Protein AF-A0A1I3STY3-F1 (afdb_monomer)

Structure (mmCIF, N/CA/C/O backbone):
data_AF-A0A1I3STY3-F1
#
_entry.id   AF-A0A1I3STY3-F1
#
loop_
_atom_site.group_PDB
_atom_site.id
_atom_site.type_symbol
_atom_site.label_atom_id
_atom_site.label_alt_id
_atom_site.label_comp_id
_atom_site.label_asym_id
_atom_site.label_entity_id
_atom_site.label_seq_id
_atom_site.pdbx_PDB_ins_code
_atom_site.Cartn_x
_atom_site.Cartn_y
_atom_site.Cartn_z
_atom_site.occupancy
_atom_site.B_iso_or_equiv
_atom_site.auth_seq_id
_atom_site.auth_comp_id
_atom_site.auth_asym_id
_atom_site.auth_atom_id
_atom_site.pdbx_PDB_model_num
ATOM 1 N N . MET A 1 1 ? -4.055 -10.666 11.237 1.00 77.62 1 MET A N 1
ATOM 2 C CA . MET A 1 1 ? -3.875 -9.381 10.522 1.00 77.62 1 MET A CA 1
ATOM 3 C C . MET A 1 1 ? -2.414 -8.947 10.453 1.00 77.62 1 MET A C 1
ATOM 5 O O . MET A 1 1 ? -1.974 -8.642 9.360 1.00 77.62 1 MET A O 1
ATOM 9 N N . THR A 1 2 ? -1.626 -8.996 11.536 1.00 84.31 2 THR A N 1
ATOM 10 C CA . THR A 1 2 ? -0.201 -8.581 11.522 1.00 84.31 2 THR A CA 1
ATOM 11 C C . THR A 1 2 ? 0.658 -9.287 10.465 1.00 84.31 2 THR A C 1
ATOM 13 O O . THR A 1 2 ? 1.482 -8.646 9.826 1.00 84.31 2 THR A O 1
ATOM 16 N N . TYR A 1 3 ? 0.447 -10.589 10.238 1.00 90.25 3 TYR A N 1
ATOM 17 C CA . TYR A 1 3 ? 1.128 -11.328 9.166 1.00 90.25 3 TYR A CA 1
ATOM 18 C C . TYR A 1 3 ? 0.789 -10.790 7.764 1.00 90.25 3 TYR A C 1
ATOM 20 O O . TYR A 1 3 ? 1.695 -10.561 6.974 1.00 90.25 3 TYR A O 1
ATOM 28 N N . LEU A 1 4 ? -0.493 -10.513 7.487 1.00 91.44 4 LEU A N 1
ATOM 29 C CA . LEU A 1 4 ? -0.936 -9.927 6.213 1.00 91.44 4 LEU A CA 1
ATOM 30 C C . LEU A 1 4 ? -0.341 -8.528 6.013 1.00 91.44 4 LEU A C 1
ATOM 32 O O . LEU A 1 4 ? 0.165 -8.228 4.939 1.00 91.44 4 LEU A O 1
ATOM 36 N N . GLY A 1 5 ? -0.311 -7.714 7.074 1.00 90.81 5 GLY A N 1
ATOM 37 C CA . GLY A 1 5 ? 0.349 -6.408 7.057 1.00 90.81 5 GLY A CA 1
ATOM 38 C C . GLY A 1 5 ? 1.821 -6.507 6.651 1.00 90.81 5 GLY A C 1
ATOM 39 O O . GLY A 1 5 ? 2.260 -5.761 5.787 1.00 90.81 5 GLY A O 1
ATOM 40 N N . ARG A 1 6 ? 2.568 -7.489 7.177 1.00 92.69 6 ARG A N 1
ATOM 41 C CA . ARG A 1 6 ? 3.976 -7.704 6.794 1.00 92.69 6 ARG A CA 1
ATOM 42 C C . ARG A 1 6 ? 4.163 -8.068 5.322 1.00 92.69 6 ARG A C 1
ATOM 44 O O . ARG A 1 6 ? 5.148 -7.640 4.735 1.00 92.69 6 ARG A O 1
ATOM 51 N N . ILE A 1 7 ? 3.251 -8.838 4.723 1.00 93.38 7 ILE A N 1
ATOM 52 C CA . ILE A 1 7 ? 3.316 -9.149 3.283 1.00 93.38 7 ILE A CA 1
ATOM 53 C C . ILE A 1 7 ? 3.218 -7.854 2.465 1.00 93.38 7 ILE A C 1
ATOM 55 O O . ILE A 1 7 ? 4.020 -7.637 1.560 1.00 93.38 7 ILE A O 1
ATOM 59 N N . ILE A 1 8 ? 2.285 -6.973 2.838 1.00 90.94 8 ILE A N 1
ATOM 60 C CA . ILE A 1 8 ? 2.067 -5.669 2.197 1.00 90.94 8 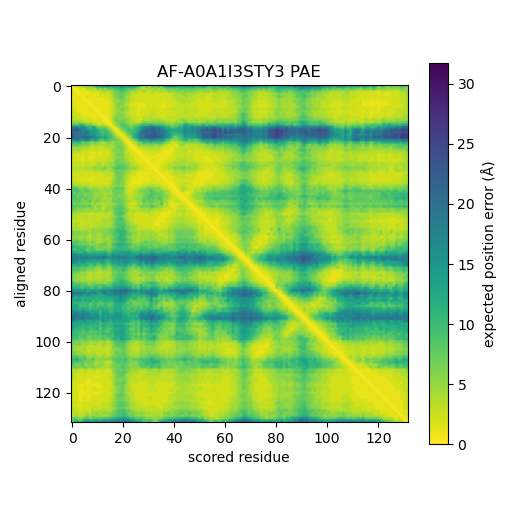ILE A CA 1
ATOM 61 C C . ILE A 1 8 ? 3.296 -4.769 2.355 1.00 90.94 8 ILE A C 1
ATOM 63 O O . ILE A 1 8 ? 3.794 -4.223 1.373 1.00 90.94 8 ILE A O 1
ATOM 67 N N . GLU A 1 9 ? 3.808 -4.638 3.580 1.00 91.88 9 GLU A N 1
ATOM 68 C CA . GLU A 1 9 ? 4.993 -3.827 3.882 1.00 91.88 9 GLU A CA 1
ATOM 69 C C . GLU A 1 9 ? 6.231 -4.306 3.113 1.00 91.88 9 GLU A C 1
ATOM 71 O O . GLU A 1 9 ? 6.928 -3.490 2.511 1.00 91.88 9 GLU A O 1
ATOM 76 N N . ASN A 1 10 ? 6.480 -5.620 3.091 1.00 90.25 10 ASN A N 1
ATOM 77 C CA . ASN A 1 10 ? 7.630 -6.203 2.403 1.00 90.25 10 ASN A CA 1
ATOM 78 C C . ASN A 1 10 ? 7.543 -5.998 0.891 1.00 90.25 10 ASN A C 1
ATOM 80 O O . ASN A 1 10 ? 8.525 -5.581 0.283 1.00 90.25 10 ASN A O 1
ATOM 84 N N . TYR A 1 11 ? 6.375 -6.237 0.285 1.00 89.88 11 TYR A N 1
ATOM 85 C CA . TYR A 1 11 ? 6.198 -6.003 -1.146 1.00 89.88 11 TYR A CA 1
ATOM 86 C C . TYR A 1 11 ? 6.463 -4.537 -1.505 1.00 89.88 11 TYR A C 1
ATOM 88 O O . TYR A 1 11 ? 7.255 -4.252 -2.399 1.00 89.88 11 TYR A O 1
ATOM 96 N N . MET A 1 12 ? 5.876 -3.600 -0.756 1.00 86.94 12 MET A N 1
ATOM 97 C CA . MET A 1 12 ? 6.066 -2.167 -0.993 1.00 86.94 12 MET A CA 1
ATOM 98 C C . MET A 1 12 ? 7.506 -1.689 -0.758 1.00 86.94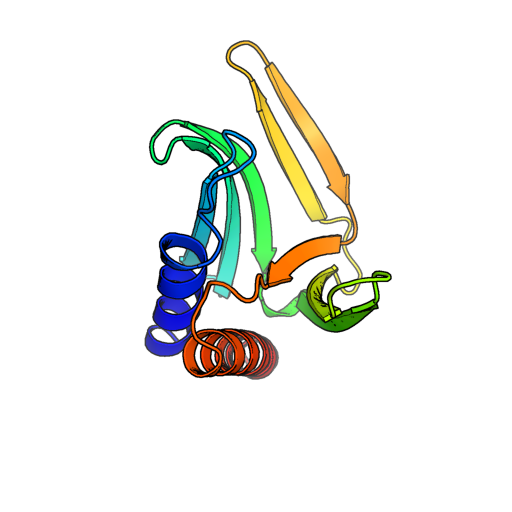 12 MET A C 1
ATOM 100 O O . MET A 1 12 ? 7.869 -0.613 -1.204 1.00 86.94 12 MET A O 1
ATOM 104 N N . PHE A 1 13 ? 8.333 -2.438 -0.030 1.00 83.31 13 PHE A N 1
ATOM 105 C CA . PHE A 1 13 ? 9.741 -2.089 0.172 1.00 83.31 13 PHE A CA 1
ATOM 106 C C . PHE A 1 13 ? 10.674 -2.751 -0.850 1.00 83.31 13 PHE A C 1
ATOM 108 O O . PHE A 1 13 ? 11.703 -2.184 -1.214 1.00 83.31 13 PHE A O 1
ATOM 115 N N . GLU A 1 14 ? 10.350 -3.969 -1.285 1.00 81.62 14 GLU A N 1
ATOM 116 C CA . GLU A 1 14 ? 11.208 -4.785 -2.150 1.00 81.62 14 GLU A CA 1
ATOM 117 C C . GLU A 1 14 ? 10.863 -4.675 -3.637 1.00 81.62 14 GLU A C 1
ATOM 119 O O . GLU A 1 14 ? 11.743 -4.879 -4.467 1.00 81.62 14 GLU A O 1
ATOM 124 N N . CYS A 1 15 ? 9.597 -4.405 -3.966 1.00 80.19 15 CYS A N 1
ATOM 125 C CA . CYS A 1 15 ? 9.027 -4.604 -5.304 1.00 80.19 15 CYS A CA 1
ATOM 126 C C . CYS A 1 15 ? 8.426 -3.353 -5.951 1.00 80.19 15 CYS A C 1
ATOM 128 O O . CYS A 1 15 ? 8.045 -3.385 -7.119 1.00 80.19 15 CYS A O 1
ATOM 130 N N . THR A 1 16 ? 8.343 -2.243 -5.226 1.00 72.19 16 THR A N 1
ATOM 131 C CA . THR A 1 16 ? 7.957 -0.934 -5.779 1.00 72.19 16 THR A CA 1
ATOM 132 C C . THR A 1 16 ? 9.103 0.078 -5.722 1.00 72.19 16 THR A C 1
ATOM 134 O O . THR A 1 16 ? 8.985 1.185 -6.241 1.00 72.19 16 THR A O 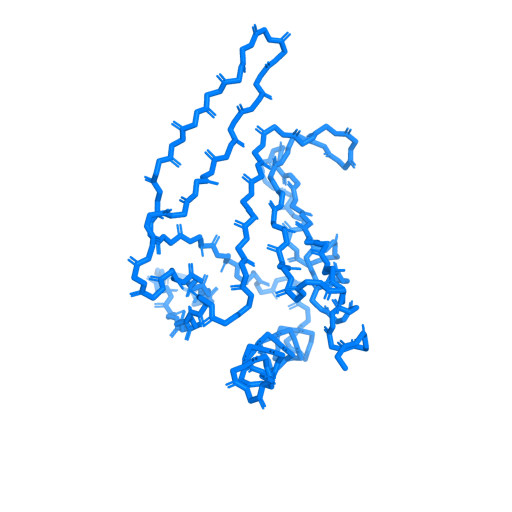1
ATOM 137 N N . ASP A 1 17 ? 10.243 -0.323 -5.160 1.00 62.66 17 ASP A N 1
ATOM 138 C CA . ASP A 1 17 ? 11.524 0.363 -5.281 1.00 62.66 17 ASP A CA 1
ATOM 139 C C . ASP A 1 17 ? 12.208 -0.071 -6.585 1.00 62.66 17 ASP A C 1
ATOM 141 O O . ASP A 1 17 ? 12.988 -1.022 -6.595 1.00 62.66 17 ASP A O 1
ATOM 145 N N . ALA A 1 18 ? 11.930 0.601 -7.706 1.00 53.12 18 ALA A N 1
ATOM 146 C CA . ALA A 1 18 ? 12.717 0.366 -8.919 1.00 53.12 18 ALA A CA 1
ATOM 147 C C . ALA A 1 18 ? 12.900 1.565 -9.850 1.00 53.12 18 ALA A C 1
ATOM 149 O O . ALA A 1 18 ? 12.081 1.885 -10.707 1.00 53.12 18 ALA A O 1
ATOM 150 N N . ASN A 1 19 ? 14.124 2.083 -9.762 1.00 50.00 19 ASN A N 1
ATOM 151 C CA . ASN A 1 19 ? 15.132 2.033 -10.827 1.00 50.00 19 ASN A CA 1
ATOM 152 C C . ASN A 1 19 ? 15.007 2.903 -12.084 1.00 50.00 19 ASN A C 1
ATOM 154 O O . ASN A 1 19 ? 15.910 2.818 -12.914 1.00 50.00 19 ASN A O 1
ATOM 158 N N . GLN A 1 20 ? 14.017 3.785 -12.235 1.00 46.88 20 GLN A N 1
ATOM 159 C CA . GLN A 1 20 ? 14.067 4.774 -13.337 1.00 46.88 20 GLN A CA 1
ATOM 160 C C . GLN A 1 20 ? 13.773 6.223 -12.948 1.00 46.88 20 GLN A C 1
ATOM 162 O O . GLN A 1 20 ? 14.164 7.143 -13.663 1.00 46.88 20 GLN A O 1
ATOM 167 N N . LEU A 1 21 ? 13.155 6.450 -11.797 1.00 50.97 21 LEU A N 1
ATOM 168 C CA . LEU A 1 21 ? 12.889 7.771 -11.241 1.00 50.97 21 LEU A CA 1
ATOM 169 C C . LEU A 1 21 ? 13.298 7.672 -9.773 1.00 50.97 21 LEU A C 1
ATOM 171 O O . LEU A 1 21 ? 12.995 6.654 -9.164 1.00 50.97 21 LEU A O 1
ATOM 175 N N . GLU A 1 22 ? 14.024 8.646 -9.222 1.00 56.81 22 GLU A N 1
ATOM 176 C CA . GLU A 1 22 ? 14.485 8.698 -7.818 1.00 56.81 22 GLU A CA 1
ATOM 177 C C . GLU A 1 22 ? 13.302 8.749 -6.822 1.00 56.81 22 GLU A C 1
ATOM 179 O O . GLU A 1 22 ? 13.108 9.730 -6.109 1.00 56.81 22 GLU A O 1
ATOM 184 N N . VAL A 1 23 ? 12.450 7.727 -6.833 1.00 66.38 23 VAL A N 1
ATOM 185 C CA . VAL A 1 23 ? 11.187 7.643 -6.120 1.00 66.38 23 VAL A CA 1
ATOM 186 C C . VAL A 1 23 ? 11.145 6.298 -5.411 1.00 66.38 23 VAL A C 1
ATOM 188 O O . VAL A 1 23 ? 11.210 5.245 -6.040 1.00 66.38 23 VAL A O 1
ATOM 191 N N . HIS A 1 24 ? 11.043 6.353 -4.091 1.00 76.31 24 HIS A N 1
ATOM 192 C CA . HIS A 1 24 ? 10.922 5.199 -3.214 1.00 76.31 24 HIS A CA 1
ATOM 193 C C . HIS A 1 24 ? 9.531 5.145 -2.621 1.00 76.31 24 HIS A C 1
ATOM 195 O O . HIS A 1 24 ? 8.937 6.179 -2.301 1.00 76.31 24 HIS A O 1
ATOM 201 N N . THR A 1 25 ? 9.036 3.935 -2.409 1.00 81.19 25 THR A N 1
ATOM 202 C CA . THR A 1 25 ? 7.741 3.734 -1.764 1.00 81.19 25 THR A CA 1
ATOM 203 C C . THR A 1 25 ? 7.863 2.751 -0.612 1.00 81.19 25 THR A C 1
ATOM 205 O O . THR A 1 25 ? 8.821 1.994 -0.512 1.00 81.19 25 THR A O 1
ATOM 208 N N . LYS A 1 26 ? 6.937 2.829 0.341 1.00 88.12 26 LYS A N 1
ATOM 209 C CA . LYS A 1 26 ? 6.758 1.808 1.380 1.00 88.12 26 LYS A CA 1
ATOM 210 C C . LYS A 1 26 ? 5.341 1.879 1.925 1.00 88.12 26 LYS A C 1
ATOM 212 O O . LYS A 1 26 ? 4.669 2.900 1.782 1.00 88.12 26 LYS A O 1
ATOM 217 N N . ALA A 1 27 ? 4.924 0.830 2.619 1.00 90.44 27 ALA A N 1
ATOM 218 C CA . ALA A 1 27 ? 3.717 0.843 3.430 1.00 90.44 27 ALA A CA 1
ATOM 219 C C . ALA A 1 27 ? 4.047 0.586 4.905 1.00 90.44 27 ALA A C 1
ATOM 221 O O . ALA A 1 27 ? 5.122 0.078 5.227 1.00 90.44 27 ALA A O 1
ATOM 222 N N . LYS A 1 28 ? 3.126 0.954 5.796 1.00 93.00 28 LYS A N 1
ATOM 223 C CA . LYS A 1 28 ? 3.140 0.581 7.213 1.00 93.00 28 LYS A CA 1
ATOM 224 C C . LYS A 1 28 ? 1.723 0.280 7.683 1.00 93.00 28 LYS A C 1
ATOM 226 O O . LYS A 1 28 ? 0.833 1.105 7.500 1.00 93.00 28 LYS A O 1
ATOM 231 N N . TYR A 1 29 ? 1.526 -0.868 8.315 1.00 92.38 29 TYR A N 1
ATOM 232 C CA . TYR A 1 29 ? 0.253 -1.289 8.880 1.00 92.38 29 TYR A CA 1
ATOM 233 C C . TYR A 1 29 ? 0.214 -1.043 10.394 1.00 92.38 29 TYR A C 1
ATOM 235 O O . TYR A 1 29 ? 1.075 -1.518 11.139 1.00 92.38 29 TYR A O 1
ATOM 243 N N . ASN A 1 30 ? -0.810 -0.331 10.866 1.00 91.81 30 ASN A N 1
ATOM 244 C CA . ASN A 1 30 ? -1.100 -0.179 12.287 1.00 91.81 30 ASN A CA 1
ATOM 245 C C . ASN A 1 30 ? -2.209 -1.162 12.710 1.00 91.81 30 ASN A C 1
ATOM 247 O O . ASN A 1 30 ? -3.372 -0.971 12.359 1.00 91.81 30 ASN A O 1
ATOM 251 N N . PRO A 1 31 ? -1.896 -2.216 13.485 1.00 87.94 31 PRO A N 1
ATOM 252 C CA . PRO A 1 31 ? -2.893 -3.202 13.889 1.00 87.94 31 PRO A CA 1
ATOM 253 C C . PRO A 1 31 ? -3.884 -2.696 14.943 1.00 87.94 31 PRO A C 1
ATOM 255 O O . PRO A 1 31 ? -4.925 -3.331 15.119 1.00 87.94 31 PRO A O 1
ATOM 258 N N . THR A 1 32 ? -3.559 -1.611 15.652 1.00 87.75 32 THR A N 1
ATOM 259 C CA . THR A 1 32 ? -4.374 -1.078 16.751 1.00 87.75 32 THR A CA 1
ATOM 260 C C . THR A 1 32 ? -5.645 -0.423 16.226 1.00 87.75 32 THR A C 1
ATOM 262 O O . THR A 1 32 ? -6.733 -0.742 16.693 1.00 87.75 32 THR A O 1
ATOM 265 N N . ASP A 1 33 ? -5.510 0.447 15.227 1.00 87.69 33 ASP A N 1
ATOM 266 C CA . ASP A 1 33 ? -6.617 1.174 14.591 1.00 87.69 33 ASP A CA 1
ATOM 267 C C . ASP A 1 33 ? -6.949 0.645 13.184 1.00 87.69 33 ASP A C 1
ATOM 269 O O . ASP A 1 33 ? -7.868 1.131 12.538 1.00 87.69 33 ASP A O 1
ATOM 273 N N . SER A 1 34 ? -6.247 -0.400 12.728 1.00 89.19 34 SER A N 1
ATOM 274 C CA . SER A 1 34 ? -6.413 -1.001 11.398 1.00 89.19 34 SER A CA 1
ATOM 275 C C . SER A 1 34 ? -6.222 0.013 10.261 1.00 89.19 34 SER A C 1
ATOM 277 O O . SER A 1 34 ? -6.964 -0.006 9.284 1.00 89.19 34 SER A O 1
ATOM 279 N N . THR A 1 35 ? -5.216 0.883 10.377 1.00 90.56 35 THR A N 1
ATOM 280 C CA . THR A 1 35 ? -4.837 1.865 9.346 1.00 90.56 35 THR A CA 1
ATOM 281 C C . THR A 1 35 ? -3.663 1.363 8.514 1.00 90.56 35 THR A C 1
ATOM 283 O O . THR A 1 35 ? -2.716 0.775 9.046 1.00 90.56 35 THR A O 1
ATOM 286 N N . LEU A 1 36 ? -3.696 1.624 7.209 1.00 90.31 36 LEU A N 1
ATOM 287 C CA . LEU A 1 36 ? -2.561 1.430 6.317 1.00 90.31 36 LEU A CA 1
ATOM 288 C C . LEU A 1 36 ? -2.030 2.797 5.878 1.00 90.31 36 LEU A C 1
ATOM 290 O O . LEU A 1 36 ? -2.782 3.649 5.408 1.00 90.31 36 LEU A O 1
ATOM 294 N N . THR A 1 37 ? -0.730 3.012 6.058 1.00 90.38 37 THR A N 1
ATOM 295 C CA . THR A 1 37 ? -0.050 4.231 5.623 1.00 90.38 37 THR A CA 1
ATOM 296 C C . THR A 1 37 ? 0.855 3.922 4.445 1.00 90.38 37 THR A C 1
ATOM 298 O O . THR A 1 37 ? 1.795 3.141 4.588 1.00 90.38 37 THR A O 1
ATOM 301 N N . PHE A 1 38 ? 0.617 4.564 3.309 1.00 88.25 38 PHE A N 1
ATOM 302 C CA . PHE A 1 38 ? 1.491 4.520 2.140 1.00 88.25 38 PHE A CA 1
ATOM 303 C C . PHE A 1 38 ? 2.402 5.741 2.130 1.00 88.25 38 PHE A C 1
ATOM 305 O O . PHE A 1 38 ? 1.964 6.836 2.467 1.00 88.25 38 PHE A O 1
ATOM 312 N N . PHE A 1 39 ? 3.663 5.566 1.749 1.00 86.88 39 PHE A N 1
ATOM 313 C CA . PHE A 1 39 ? 4.645 6.643 1.662 1.00 86.88 39 PHE A CA 1
ATOM 314 C C . PHE A 1 39 ? 5.271 6.677 0.267 1.00 86.88 39 PHE A C 1
ATOM 316 O O . PHE A 1 39 ? 5.620 5.622 -0.262 1.00 86.88 39 PHE A O 1
ATOM 323 N N . ILE A 1 40 ? 5.482 7.883 -0.269 1.00 83.56 40 ILE A N 1
ATOM 324 C CA . ILE A 1 40 ? 6.261 8.154 -1.487 1.00 83.56 40 ILE A CA 1
ATOM 325 C C . ILE A 1 40 ? 7.367 9.155 -1.140 1.00 83.56 40 ILE A C 1
ATOM 327 O O . ILE A 1 40 ? 7.144 10.142 -0.434 1.00 83.56 40 ILE A O 1
ATOM 331 N N . GLY A 1 41 ? 8.589 8.882 -1.581 1.00 79.50 41 GLY A N 1
ATOM 332 C CA . GLY A 1 41 ? 9.778 9.621 -1.179 1.00 79.50 41 GLY A CA 1
ATOM 333 C C . GLY A 1 41 ? 10.846 9.692 -2.243 1.00 79.50 41 GLY A C 1
ATOM 334 O O . GLY A 1 41 ? 10.757 9.004 -3.247 1.00 79.50 41 GLY A O 1
ATOM 335 N N . LYS A 1 42 ? 11.877 10.504 -2.002 1.00 75.25 42 LYS A N 1
ATOM 336 C CA . LYS A 1 42 ? 13.055 10.600 -2.874 1.00 75.25 42 LYS A CA 1
ATOM 337 C C . LYS A 1 42 ? 14.028 9.449 -2.620 1.00 75.25 42 LYS A C 1
ATOM 339 O O . LYS A 1 42 ? 14.783 9.038 -3.492 1.00 75.25 42 LYS A O 1
ATOM 344 N N . SER A 1 43 ? 14.044 8.954 -1.388 1.00 75.88 43 SER A N 1
ATOM 345 C CA . SER A 1 43 ? 14.945 7.904 -0.930 1.00 75.88 43 SER A CA 1
ATOM 346 C C . SER A 1 43 ? 14.263 7.058 0.143 1.00 75.88 43 SER A C 1
ATOM 348 O O . SER A 1 43 ? 13.250 7.456 0.721 1.00 75.88 43 SER A O 1
ATOM 350 N N . LYS A 1 44 ? 14.880 5.929 0.506 1.00 76.56 44 LYS A N 1
ATOM 351 C CA . LYS A 1 44 ? 14.468 5.118 1.667 1.00 76.56 44 LYS A CA 1
ATOM 352 C C . LYS A 1 44 ? 14.485 5.879 3.001 1.00 76.56 44 LYS A C 1
ATOM 354 O O . LYS A 1 44 ? 13.934 5.384 3.984 1.00 76.56 44 LYS A O 1
ATOM 359 N N . THR A 1 45 ? 15.134 7.042 3.062 1.00 78.50 45 THR A N 1
ATOM 360 C CA . THR A 1 45 ? 15.258 7.869 4.270 1.00 78.50 45 THR A CA 1
ATOM 361 C C . THR A 1 45 ? 14.478 9.182 4.193 1.00 78.50 45 THR A C 1
ATOM 363 O O . THR A 1 45 ? 14.265 9.803 5.2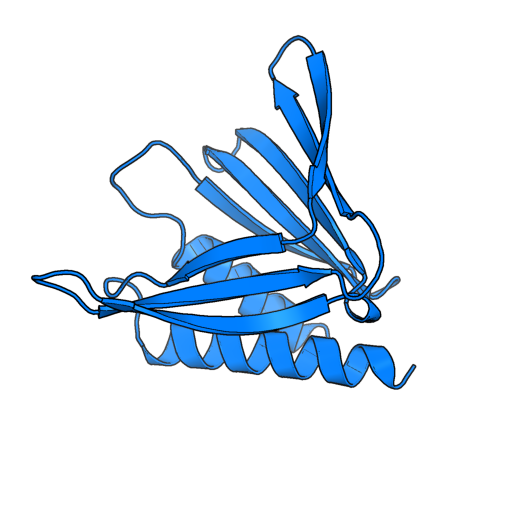31 1.00 78.50 45 THR A O 1
ATOM 366 N N . GLU A 1 46 ? 14.005 9.590 3.012 1.00 79.19 46 GLU A N 1
ATOM 367 C CA . GLU A 1 46 ? 13.325 10.868 2.779 1.00 79.19 46 GLU A CA 1
ATOM 368 C C . GLU A 1 46 ? 11.997 10.640 2.040 1.00 79.19 46 GLU A C 1
ATOM 370 O O . GLU A 1 46 ? 11.962 10.550 0.812 1.00 79.19 46 GLU A O 1
ATOM 375 N N . PHE A 1 47 ? 10.899 10.559 2.803 1.00 81.69 47 PHE A N 1
ATOM 376 C CA . PHE A 1 47 ? 9.528 10.468 2.288 1.00 81.69 47 PHE A CA 1
ATOM 377 C C . PHE A 1 47 ? 8.822 11.812 2.417 1.00 81.69 47 PHE A C 1
ATOM 379 O O . PHE A 1 47 ? 8.776 12.377 3.508 1.00 81.69 47 PHE A O 1
ATOM 386 N N . PHE A 1 48 ? 8.273 12.306 1.311 1.00 80.69 48 PHE A N 1
ATOM 387 C CA . PHE A 1 48 ? 7.626 13.617 1.239 1.00 80.69 48 PHE A CA 1
ATOM 388 C C . PHE A 1 48 ? 6.136 13.522 0.921 1.00 80.69 48 PHE A C 1
ATOM 390 O O . PHE A 1 48 ? 5.455 14.529 1.034 1.00 80.69 48 PHE A O 1
ATOM 397 N N . GLN A 1 49 ? 5.604 12.353 0.563 1.00 80.81 49 GLN A N 1
ATOM 398 C CA . GLN A 1 49 ? 4.162 12.117 0.517 1.00 80.81 49 GLN A CA 1
ATOM 399 C C . GLN A 1 49 ? 3.809 10.969 1.447 1.00 80.81 49 GLN A C 1
ATOM 401 O O . GLN A 1 49 ? 4.522 9.961 1.502 1.00 80.81 49 GLN A O 1
ATOM 406 N N . LYS A 1 50 ? 2.693 11.104 2.155 1.00 87.44 50 LYS A N 1
ATOM 407 C CA . LYS A 1 50 ? 2.073 9.988 2.856 1.00 87.44 50 LYS A CA 1
ATOM 408 C C . LYS A 1 50 ? 0.562 10.018 2.704 1.00 87.44 50 LYS A C 1
ATOM 410 O O . LYS A 1 50 ? -0.046 11.086 2.684 1.00 87.44 50 LYS A O 1
ATOM 415 N N . TRP A 1 51 ? -0.025 8.836 2.643 1.00 86.44 51 TRP A N 1
ATOM 416 C CA . TRP A 1 51 ? -1.462 8.635 2.596 1.00 86.44 51 TRP A CA 1
ATOM 417 C C . TRP A 1 51 ? -1.859 7.669 3.702 1.00 86.44 51 TRP A C 1
ATOM 419 O O . TRP A 1 51 ? -1.395 6.530 3.720 1.00 86.44 51 TRP A O 1
ATOM 429 N N . GLU A 1 52 ? -2.659 8.140 4.652 1.00 87.44 52 GLU A N 1
ATOM 430 C CA . GLU A 1 52 ? -3.143 7.362 5.793 1.00 87.44 52 GLU A CA 1
ATOM 431 C C . GLU A 1 52 ? -4.616 7.044 5.567 1.00 87.44 52 GLU A C 1
ATOM 433 O O . GLU A 1 52 ? -5.429 7.960 5.449 1.00 87.44 52 GLU A O 1
ATOM 438 N N . ILE A 1 53 ? -4.958 5.758 5.496 1.00 86.25 53 ILE A N 1
ATOM 439 C CA . ILE A 1 53 ? -6.332 5.328 5.239 1.00 86.25 53 ILE A CA 1
ATOM 440 C C . ILE A 1 53 ? -6.721 4.135 6.134 1.00 86.25 53 ILE A C 1
ATOM 442 O O . ILE A 1 53 ? -5.990 3.137 6.192 1.00 86.25 53 ILE A O 1
ATOM 446 N N . PRO A 1 54 ? -7.849 4.211 6.868 1.00 88.81 54 PRO A N 1
ATOM 447 C CA . PRO A 1 54 ? -8.403 3.063 7.583 1.00 88.81 54 PRO A CA 1
ATOM 448 C C . PRO A 1 54 ? -8.751 1.934 6.609 1.00 88.81 54 PRO A C 1
ATOM 450 O O . PRO A 1 54 ? -9.383 2.176 5.587 1.00 88.81 54 PRO A O 1
ATOM 453 N N . LEU A 1 55 ? -8.400 0.687 6.930 1.00 88.31 55 LEU A N 1
ATOM 454 C CA . LEU A 1 55 ? -8.629 -0.462 6.042 1.00 88.31 55 LEU A CA 1
ATOM 455 C C . LEU A 1 55 ? -10.110 -0.684 5.689 1.00 88.31 55 LEU A C 1
ATOM 457 O O . LEU A 1 55 ? -10.411 -1.151 4.593 1.00 88.31 55 LEU A O 1
ATOM 461 N N . GLN A 1 56 ? -11.023 -0.334 6.596 1.00 84.94 56 GLN A N 1
ATOM 462 C CA . GLN A 1 56 ? -12.471 -0.402 6.367 1.00 84.94 56 GLN A CA 1
ATOM 463 C C . GLN A 1 56 ? -12.943 0.553 5.258 1.00 84.94 56 GLN A C 1
ATOM 465 O O . GLN A 1 56 ? -13.946 0.285 4.600 1.00 84.94 56 GLN A O 1
ATOM 470 N N . ASP A 1 57 ? -12.194 1.637 5.041 1.00 82.62 57 ASP A N 1
ATOM 471 C CA . ASP A 1 57 ? -12.494 2.684 4.072 1.00 82.62 57 ASP A CA 1
ATOM 472 C C . ASP A 1 57 ? -11.773 2.409 2.731 1.00 82.62 57 ASP A C 1
ATOM 474 O O . ASP A 1 57 ? -11.838 3.228 1.821 1.00 82.62 57 ASP A O 1
ATOM 478 N N . ILE A 1 58 ? -11.086 1.263 2.588 1.00 82.81 58 ILE A N 1
ATOM 479 C CA . ILE A 1 58 ? -10.377 0.865 1.367 1.00 82.81 58 ILE A CA 1
ATOM 480 C C . ILE A 1 58 ? -11.246 -0.035 0.480 1.00 82.81 58 ILE A C 1
ATOM 482 O O . ILE A 1 58 ? -11.750 -1.081 0.900 1.00 82.81 58 ILE A O 1
ATOM 486 N N . TYR A 1 59 ? -11.282 0.305 -0.805 1.00 83.38 59 TYR A N 1
ATOM 487 C CA . TYR A 1 59 ? -11.655 -0.577 -1.904 1.00 83.38 59 TYR A CA 1
ATOM 488 C C . TYR A 1 59 ? -10.439 -0.836 -2.803 1.00 83.38 59 TYR A C 1
ATOM 490 O O . TYR A 1 59 ? -9.742 0.099 -3.194 1.00 83.38 59 TYR A O 1
ATOM 498 N N . VAL A 1 60 ? -10.180 -2.101 -3.132 1.00 83.88 60 VAL A N 1
ATOM 499 C CA . VAL A 1 60 ? -9.062 -2.506 -3.997 1.00 83.88 60 VAL A CA 1
ATOM 500 C C . VAL A 1 60 ? -9.611 -2.787 -5.390 1.00 83.88 60 VAL A C 1
ATOM 502 O O . VAL A 1 60 ? -10.476 -3.640 -5.552 1.00 83.88 60 VAL A O 1
ATOM 505 N N . ASP A 1 61 ? -9.117 -2.062 -6.389 1.00 84.62 61 ASP A N 1
ATOM 506 C CA . ASP A 1 61 ? -9.499 -2.234 -7.789 1.00 84.62 61 ASP A CA 1
ATOM 507 C C . ASP A 1 61 ? -8.264 -2.552 -8.635 1.00 84.62 61 ASP A C 1
ATOM 509 O O . ASP A 1 61 ? -7.325 -1.756 -8.690 1.00 84.62 61 ASP A O 1
ATOM 513 N N . ILE A 1 62 ? -8.251 -3.712 -9.288 1.00 82.69 62 ILE A N 1
ATOM 514 C CA . ILE A 1 62 ? -7.101 -4.185 -10.062 1.00 82.69 62 ILE A CA 1
ATOM 515 C C . ILE A 1 62 ? -7.383 -3.957 -11.540 1.00 82.69 62 ILE A C 1
ATOM 517 O O . ILE A 1 62 ? -8.298 -4.541 -12.114 1.00 82.69 62 ILE A O 1
ATOM 521 N N . ASN A 1 63 ? -6.556 -3.127 -12.161 1.00 84.62 63 ASN A N 1
ATOM 522 C CA . ASN A 1 63 ? -6.640 -2.790 -13.571 1.00 84.62 63 ASN A CA 1
ATOM 523 C C . ASN A 1 63 ? -5.390 -3.273 -14.309 1.00 84.62 63 ASN A C 1
ATOM 525 O O . ASN A 1 63 ? -4.305 -3.371 -13.738 1.00 84.62 63 ASN A O 1
ATOM 529 N N . PHE A 1 64 ? -5.541 -3.558 -15.599 1.00 79.06 64 PHE A N 1
ATOM 530 C CA . PHE A 1 64 ? -4.423 -3.864 -16.485 1.00 79.06 64 PHE A CA 1
ATOM 531 C C . PHE A 1 64 ? -4.153 -2.654 -17.374 1.00 79.06 64 PHE A C 1
ATOM 533 O O . PHE A 1 64 ? -5.040 -2.181 -18.084 1.00 79.06 64 PHE A O 1
ATOM 540 N N . ILE A 1 65 ? -2.924 -2.150 -17.331 1.00 78.81 65 ILE A N 1
ATOM 541 C CA . ILE A 1 65 ? -2.435 -1.126 -18.246 1.00 78.81 65 ILE A CA 1
ATOM 542 C C . ILE A 1 65 ? -1.765 -1.848 -19.408 1.00 78.81 65 ILE A C 1
ATOM 544 O O . ILE A 1 65 ? -0.726 -2.488 -19.242 1.00 78.81 65 ILE A O 1
ATOM 548 N N . HIS A 1 66 ? -2.360 -1.731 -20.590 1.00 75.25 66 HIS A N 1
ATOM 549 C CA . HIS A 1 66 ? -1.788 -2.263 -21.819 1.00 75.25 66 HIS A CA 1
ATOM 550 C C . HIS A 1 66 ? -0.982 -1.169 -22.522 1.00 75.25 66 HIS A C 1
ATOM 552 O O . HIS A 1 66 ? -1.532 -0.137 -22.909 1.00 75.25 66 HIS A O 1
ATOM 558 N N . SER A 1 67 ? 0.319 -1.393 -22.694 1.00 69.88 67 SER A N 1
ATOM 559 C CA . SER A 1 67 ? 1.155 -0.638 -23.625 1.00 69.88 67 SER A CA 1
ATOM 560 C C . SER A 1 67 ? 1.381 -1.464 -24.898 1.00 69.88 67 SER A C 1
ATOM 562 O O . SER A 1 67 ? 0.987 -2.627 -24.986 1.00 69.88 67 SER A O 1
ATOM 564 N N . LEU A 1 68 ? 2.012 -0.865 -25.911 1.00 58.41 68 LEU A N 1
ATOM 565 C CA . LEU A 1 68 ? 2.365 -1.574 -27.147 1.00 58.41 68 LEU A CA 1
ATOM 566 C C . LEU A 1 68 ? 3.368 -2.718 -26.919 1.00 58.41 68 LEU A C 1
ATOM 568 O O . LEU A 1 68 ? 3.457 -3.606 -27.763 1.00 58.41 68 LEU A O 1
ATOM 572 N N . THR A 1 69 ? 4.126 -2.689 -25.819 1.00 65.88 69 THR A N 1
ATOM 573 C CA . THR A 1 69 ? 5.203 -3.650 -25.538 1.00 65.88 69 THR A CA 1
ATOM 574 C C . THR A 1 69 ? 4.960 -4.492 -24.295 1.00 65.88 69 THR A C 1
ATOM 576 O O . THR A 1 69 ? 5.473 -5.603 -24.236 1.00 65.88 69 THR A O 1
ATOM 579 N N . ASP A 1 70 ? 4.161 -4.011 -23.338 1.00 64.62 70 ASP A N 1
ATOM 580 C CA . ASP A 1 70 ? 4.054 -4.609 -22.007 1.00 64.62 70 ASP A CA 1
ATOM 581 C C . ASP A 1 70 ? 2.628 -4.522 -21.448 1.00 64.62 70 ASP A C 1
ATOM 583 O O . ASP A 1 70 ? 1.855 -3.616 -21.767 1.00 64.62 70 ASP A O 1
ATOM 587 N N . THR A 1 71 ? 2.275 -5.473 -20.582 1.00 69.19 71 THR A N 1
ATOM 588 C CA . THR A 1 71 ? 1.035 -5.437 -19.797 1.00 69.19 71 THR A CA 1
ATOM 589 C C . THR A 1 71 ? 1.398 -5.325 -18.328 1.00 69.19 71 THR A C 1
ATOM 591 O O . THR A 1 71 ? 1.920 -6.269 -17.751 1.00 69.19 71 THR A O 1
ATOM 594 N N . MET A 1 72 ? 1.087 -4.184 -17.721 1.00 78.81 72 MET A N 1
ATOM 595 C CA . MET A 1 72 ? 1.376 -3.901 -16.318 1.00 78.81 72 MET A CA 1
ATOM 596 C C . MET A 1 72 ? 0.097 -4.000 -15.489 1.00 78.81 72 MET A C 1
ATOM 598 O O . MET A 1 72 ? -0.955 -3.512 -15.903 1.00 78.81 72 MET A O 1
ATOM 602 N N . LYS A 1 73 ? 0.175 -4.590 -14.295 1.00 82.44 73 LYS A N 1
ATOM 603 C CA . LYS A 1 73 ? -0.931 -4.527 -13.332 1.00 82.44 73 LYS A CA 1
ATOM 604 C C . LYS A 1 73 ? -0.863 -3.221 -12.547 1.00 82.44 73 LYS A C 1
ATOM 606 O O . LYS A 1 73 ? 0.196 -2.814 -12.077 1.00 82.44 73 LYS A O 1
ATOM 611 N N . GLN A 1 74 ? -2.008 -2.587 -12.368 1.00 84.56 74 GLN A N 1
ATOM 612 C CA . GLN A 1 74 ? -2.191 -1.410 -11.535 1.00 84.56 74 GLN A CA 1
ATOM 613 C C . GLN A 1 74 ? -3.209 -1.736 -10.449 1.00 84.56 74 GLN A C 1
ATOM 615 O O . GLN A 1 74 ? -4.321 -2.166 -10.745 1.00 84.56 74 GLN A O 1
ATOM 620 N N . ILE A 1 75 ? -2.846 -1.492 -9.195 1.00 85.00 75 ILE A N 1
ATOM 621 C CA . ILE A 1 75 ? -3.786 -1.518 -8.079 1.00 85.00 75 ILE A CA 1
ATOM 622 C C . ILE A 1 75 ? -4.210 -0.086 -7.779 1.00 85.00 75 ILE A C 1
ATOM 624 O O . ILE A 1 75 ? -3.380 0.758 -7.452 1.00 85.00 75 ILE A O 1
ATOM 628 N N . ASN A 1 76 ? -5.510 0.168 -7.842 1.00 83.81 76 ASN A N 1
ATOM 629 C CA . ASN A 1 76 ? -6.124 1.411 -7.408 1.00 83.81 76 ASN A CA 1
ATOM 630 C C . ASN A 1 76 ? -6.756 1.176 -6.041 1.00 83.81 76 ASN A C 1
ATOM 632 O O . ASN A 1 76 ? -7.752 0.464 -5.913 1.00 83.81 76 ASN A O 1
ATOM 636 N N . ILE A 1 77 ? -6.168 1.780 -5.016 1.00 83.81 77 ILE A N 1
ATOM 637 C CA . ILE A 1 77 ? -6.701 1.772 -3.659 1.00 83.81 77 ILE A CA 1
ATOM 638 C C . ILE A 1 77 ? -7.607 2.987 -3.542 1.00 83.81 77 ILE A C 1
ATOM 640 O O . ILE A 1 77 ? -7.119 4.113 -3.517 1.00 83.81 77 ILE A O 1
ATOM 644 N N . LYS A 1 78 ? -8.919 2.769 -3.535 1.00 79.25 78 LYS A N 1
ATOM 645 C CA .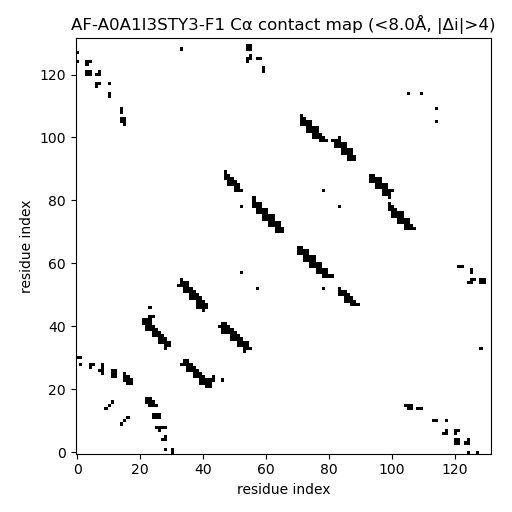 LYS A 1 78 ? -9.929 3.831 -3.498 1.00 79.25 78 LYS A CA 1
ATOM 646 C C . LYS A 1 78 ? -10.482 3.990 -2.090 1.00 79.25 78 LYS A C 1
ATOM 648 O O . LYS A 1 78 ? -10.662 2.994 -1.393 1.00 79.25 78 LYS A O 1
ATOM 653 N N . ALA A 1 79 ? -10.779 5.223 -1.703 1.00 75.00 79 ALA A N 1
ATOM 654 C CA . ALA A 1 79 ? -11.553 5.492 -0.502 1.00 75.00 79 ALA A CA 1
ATOM 655 C C . ALA A 1 79 ? -13.049 5.318 -0.808 1.00 75.00 79 ALA A C 1
ATOM 657 O O . ALA A 1 79 ? -13.520 5.824 -1.827 1.00 75.00 79 ALA A O 1
ATOM 658 N N . THR A 1 80 ? -13.797 4.589 0.025 1.00 64.19 80 THR A N 1
ATOM 659 C CA . THR A 1 80 ? -15.208 4.257 -0.255 1.00 64.19 80 THR A CA 1
ATOM 660 C C . THR A 1 80 ? -16.119 5.484 -0.264 1.00 64.19 80 THR A C 1
ATOM 662 O O . THR A 1 80 ? -16.947 5.592 -1.162 1.00 64.19 80 THR A O 1
ATOM 665 N N . GLU A 1 81 ? -15.973 6.409 0.693 1.00 59.72 81 GLU A N 1
ATOM 666 C CA . GLU A 1 81 ? -16.866 7.583 0.829 1.00 59.72 81 GLU A CA 1
ATOM 667 C C . GLU A 1 81 ? -16.212 8.818 1.485 1.00 59.72 81 GLU A C 1
ATOM 669 O O . GLU A 1 81 ? -16.876 9.831 1.704 1.00 59.72 81 GLU A O 1
ATOM 674 N N . LYS A 1 82 ? -14.917 8.760 1.823 1.00 58.84 82 LYS A N 1
ATOM 675 C CA . LYS A 1 82 ? -14.199 9.870 2.464 1.00 58.84 82 LYS A CA 1
ATOM 676 C C . LYS A 1 82 ? -13.106 10.390 1.554 1.00 58.84 82 LYS A C 1
ATOM 678 O O . LYS A 1 82 ? -12.220 9.620 1.176 1.00 58.84 82 LYS A O 1
ATOM 683 N N . ASP A 1 83 ? -13.122 11.700 1.321 1.00 62.66 83 ASP A N 1
ATOM 684 C CA . ASP A 1 83 ? -11.942 12.428 0.872 1.00 62.66 83 ASP A CA 1
ATOM 685 C C . ASP A 1 83 ? -10.783 12.034 1.797 1.00 62.66 83 ASP A C 1
ATOM 687 O O . ASP A 1 83 ? -10.774 12.340 2.993 1.00 62.66 83 ASP A O 1
ATOM 691 N N . SER A 1 84 ? -9.841 11.263 1.264 1.00 64.50 84 SER A N 1
ATOM 692 C CA . SER A 1 84 ? -8.681 10.808 2.015 1.00 64.50 84 SER A CA 1
ATOM 693 C C . SER A 1 84 ? -7.527 11.726 1.672 1.00 64.50 84 SER A C 1
ATOM 695 O O . SER A 1 84 ? -7.292 12.065 0.514 1.00 64.50 84 SER A O 1
ATOM 697 N N . VAL A 1 85 ? -6.808 12.181 2.687 1.00 62.53 85 VAL A N 1
ATOM 698 C CA . VAL A 1 85 ? -5.845 13.260 2.496 1.00 62.53 85 VAL A CA 1
ATOM 699 C C . VAL A 1 85 ? -4.470 12.676 2.207 1.00 62.53 85 VAL A C 1
ATOM 701 O O . VAL A 1 85 ? -3.897 11.989 3.054 1.00 62.53 85 VAL A O 1
ATOM 704 N N . ILE A 1 86 ? -3.913 12.965 1.029 1.00 74.25 86 ILE A N 1
ATOM 705 C CA . ILE A 1 86 ? -2.471 12.821 0.822 1.00 74.25 86 ILE A CA 1
ATOM 706 C C . ILE A 1 86 ? -1.812 14.054 1.425 1.00 74.25 86 ILE A C 1
ATOM 708 O O . ILE A 1 86 ? -2.076 15.195 1.039 1.00 74.25 86 ILE A O 1
ATOM 712 N N . GLN A 1 87 ? -0.945 13.813 2.399 1.00 72.75 87 GLN A N 1
ATOM 713 C CA . GLN A 1 87 ? -0.104 14.846 2.969 1.00 72.75 87 GLN A CA 1
ATOM 714 C C . GLN A 1 87 ? 1.218 14.885 2.211 1.00 72.75 87 GLN A C 1
ATOM 716 O O . GLN A 1 87 ? 1.954 13.899 2.180 1.00 72.75 87 GLN A O 1
ATOM 721 N N . TYR A 1 88 ? 1.538 16.057 1.681 1.00 71.81 88 TYR A N 1
ATOM 722 C CA . TYR A 1 88 ? 2.818 16.405 1.092 1.00 71.81 88 TYR A CA 1
ATOM 723 C C . TYR A 1 88 ? 3.626 17.209 2.104 1.00 71.81 88 TYR A C 1
ATOM 725 O O . TYR A 1 88 ? 3.104 18.096 2.773 1.00 71.81 88 TYR A O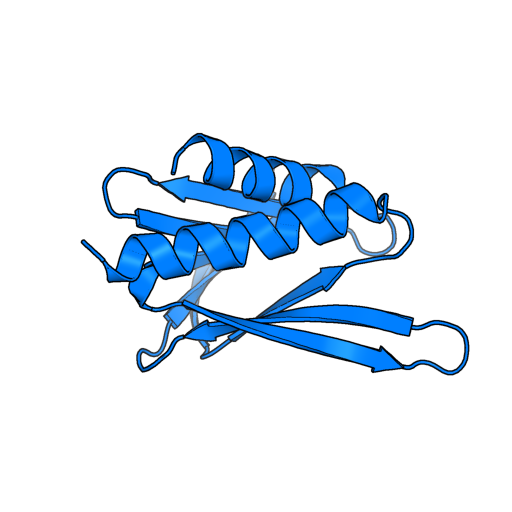 1
ATOM 733 N N . SER A 1 89 ? 4.909 16.919 2.222 1.00 65.94 89 SER A N 1
ATOM 734 C CA . SER A 1 89 ? 5.853 17.636 3.061 1.00 65.94 89 SER A CA 1
ATOM 735 C C . SER A 1 89 ? 7.141 17.805 2.275 1.00 65.94 89 SER A C 1
ATOM 737 O O . SER A 1 89 ? 7.989 16.917 2.274 1.00 65.94 89 SER A O 1
ATOM 739 N N . ASP A 1 90 ? 7.300 18.954 1.627 1.00 63.56 90 ASP A N 1
ATOM 740 C CA . ASP A 1 90 ? 8.618 19.393 1.165 1.00 63.56 90 ASP A CA 1
ATOM 741 C C . ASP A 1 90 ? 9.304 20.168 2.305 1.00 63.56 90 ASP A C 1
ATOM 743 O O . ASP A 1 90 ? 8.634 20.660 3.214 1.00 63.56 90 ASP A O 1
ATOM 747 N N . LYS A 1 91 ? 10.635 20.303 2.271 1.00 63.16 91 LYS A N 1
ATOM 748 C CA . LYS A 1 91 ? 11.540 20.847 3.310 1.00 63.16 91 LYS A CA 1
ATOM 749 C C . LYS A 1 91 ? 11.135 22.194 3.925 1.00 63.16 91 LYS A C 1
ATOM 751 O O . LYS A 1 91 ? 11.805 22.661 4.843 1.00 63.16 91 LYS A O 1
ATOM 756 N N . ARG A 1 92 ? 10.102 22.858 3.406 1.00 64.62 92 ARG A N 1
ATOM 757 C CA . ARG A 1 92 ? 9.639 24.180 3.833 1.00 64.62 92 ARG A CA 1
ATOM 758 C C . ARG A 1 92 ? 8.140 24.284 4.097 1.00 64.62 92 ARG A C 1
ATOM 760 O O . ARG A 1 92 ? 7.768 25.237 4.763 1.00 64.62 92 ARG A O 1
ATOM 767 N N . ASN A 1 93 ? 7.301 23.364 3.612 1.00 68.81 93 ASN A N 1
ATOM 768 C CA . ASN A 1 93 ? 5.845 23.461 3.739 1.00 68.81 93 ASN A CA 1
ATOM 769 C C . ASN A 1 93 ? 5.183 22.083 3.735 1.00 68.81 93 ASN A C 1
ATOM 771 O O . ASN A 1 93 ? 5.573 21.190 2.982 1.00 68.81 93 ASN A O 1
ATOM 775 N N . ILE A 1 94 ? 4.126 21.967 4.536 1.00 75.19 94 ILE A N 1
ATOM 776 C CA . ILE A 1 94 ? 3.198 20.844 4.484 1.00 75.19 94 ILE A CA 1
ATOM 777 C C . ILE A 1 94 ? 1.985 21.282 3.662 1.00 75.19 94 ILE A C 1
ATOM 779 O O . ILE A 1 94 ? 1.386 22.320 3.939 1.00 75.19 94 ILE A O 1
ATOM 783 N N . THR A 1 95 ? 1.624 20.495 2.658 1.00 76.31 95 THR A N 1
ATOM 784 C CA . THR A 1 95 ? 0.425 20.687 1.838 1.00 76.31 95 THR A CA 1
ATOM 785 C C . THR A 1 95 ? -0.459 19.455 1.959 1.00 76.31 95 THR A C 1
ATOM 787 O O . THR A 1 95 ? 0.033 18.338 2.084 1.00 76.31 95 THR A O 1
ATOM 790 N N . PHE A 1 96 ? -1.770 19.656 1.949 1.00 76.88 96 PHE A N 1
ATOM 791 C CA . PHE A 1 96 ? -2.759 18.591 2.042 1.00 76.88 96 PHE A CA 1
ATOM 792 C C . PHE A 1 96 ? -3.578 18.594 0.756 1.00 76.88 96 PHE A C 1
ATOM 794 O O . PHE A 1 96 ? -4.122 19.633 0.385 1.00 76.88 96 PHE A O 1
ATOM 801 N N . GLU A 1 97 ? -3.657 17.453 0.083 1.00 78.75 97 GLU A N 1
ATOM 802 C CA . GLU A 1 97 ? -4.508 17.263 -1.089 1.00 78.75 97 GLU A CA 1
ATOM 803 C C . GLU A 1 97 ? -5.558 16.206 -0.772 1.00 78.75 97 GLU A C 1
ATOM 805 O O . GLU A 1 97 ? -5.236 15.136 -0.249 1.00 78.75 97 GLU A O 1
ATOM 810 N 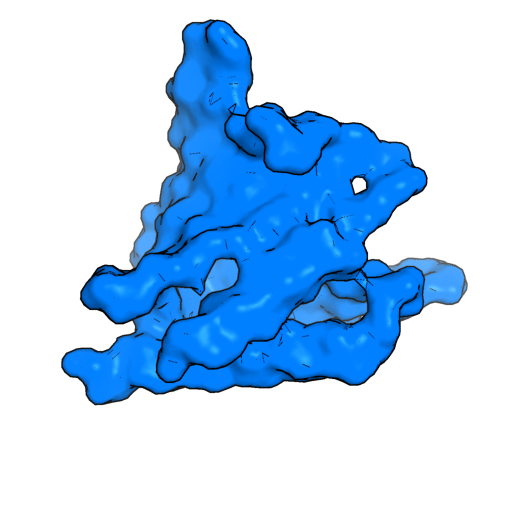N . MET A 1 98 ? -6.816 16.501 -1.084 1.00 76.44 98 MET A N 1
ATOM 811 C CA . MET A 1 98 ? -7.878 15.505 -1.007 1.00 76.44 98 MET A CA 1
ATOM 812 C C . MET A 1 98 ? -7.830 14.635 -2.259 1.00 76.44 98 MET A C 1
ATOM 814 O O . MET A 1 98 ? -7.886 15.147 -3.375 1.00 76.44 98 MET A O 1
ATOM 818 N N . THR A 1 99 ? -7.736 13.324 -2.071 1.00 75.12 99 THR A N 1
ATOM 819 C CA . THR A 1 99 ? -7.824 12.340 -3.148 1.00 75.12 99 THR A CA 1
ATOM 820 C C . THR A 1 99 ? -8.784 11.223 -2.764 1.00 75.12 99 THR A C 1
ATOM 822 O O . THR A 1 99 ? -8.960 10.886 -1.592 1.00 75.12 99 THR A O 1
ATOM 825 N N . ASN A 1 100 ? -9.350 10.591 -3.786 1.00 73.38 100 ASN A N 1
ATOM 826 C CA . ASN A 1 100 ? -10.205 9.420 -3.6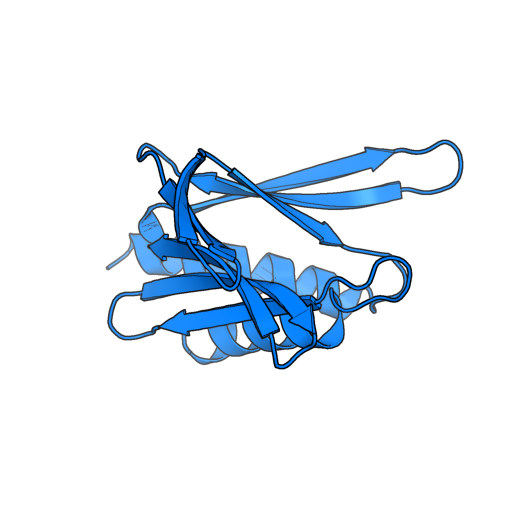36 1.00 73.38 100 ASN A CA 1
ATOM 827 C C . ASN A 1 100 ? -9.484 8.123 -4.006 1.00 73.38 100 ASN A C 1
ATOM 829 O O . ASN A 1 100 ? -10.067 7.049 -3.871 1.00 73.38 100 ASN A O 1
ATOM 833 N N . SER A 1 101 ? -8.234 8.196 -4.480 1.00 79.88 101 SER A N 1
ATOM 834 C CA . SER A 1 101 ? -7.479 7.014 -4.889 1.00 79.88 101 SER A CA 1
ATOM 835 C C . SER A 1 101 ? -5.967 7.167 -4.769 1.00 79.88 101 SER A C 1
ATOM 837 O O . SER A 1 101 ? -5.414 8.236 -5.033 1.00 79.88 101 SER A O 1
ATOM 839 N N . TYR A 1 102 ? -5.303 6.053 -4.485 1.00 81.56 102 TYR A N 1
ATOM 840 C CA . TYR A 1 102 ? -3.858 5.888 -4.555 1.00 81.56 102 TYR A CA 1
ATOM 841 C C . TYR A 1 102 ? -3.514 4.729 -5.491 1.00 81.56 102 TYR A C 1
ATOM 843 O O . TYR A 1 102 ? -4.024 3.618 -5.333 1.00 81.56 102 TYR A O 1
ATOM 851 N N . ASN A 1 103 ? -2.643 4.990 -6.464 1.00 80.94 103 ASN A N 1
ATOM 852 C CA . ASN A 1 103 ? -2.311 4.035 -7.517 1.00 80.94 103 ASN A CA 1
ATOM 853 C C . ASN A 1 103 ? -0.955 3.386 -7.230 1.00 80.94 103 ASN A C 1
ATOM 855 O O . ASN A 1 103 ? 0.037 4.077 -7.000 1.00 80.94 103 ASN A O 1
ATOM 859 N N . ILE A 1 104 ? -0.907 2.058 -7.289 1.00 82.25 104 ILE A N 1
ATOM 860 C CA . ILE A 1 104 ? 0.307 1.256 -7.148 1.00 82.25 104 ILE A CA 1
ATOM 861 C C . ILE A 1 104 ? 0.520 0.494 -8.448 1.00 82.25 104 ILE A C 1
ATOM 863 O O . ILE A 1 104 ? -0.313 -0.316 -8.850 1.00 82.25 104 ILE A O 1
ATOM 867 N N . TYR A 1 105 ? 1.653 0.738 -9.095 1.00 80.62 105 TYR A N 1
ATOM 868 C CA . TYR A 1 105 ? 2.052 0.033 -10.307 1.00 80.62 105 TYR A CA 1
ATOM 869 C C . TYR A 1 105 ? 2.857 -1.215 -9.928 1.00 80.62 105 TYR A C 1
ATOM 871 O O . TYR A 1 105 ? 3.856 -1.119 -9.213 1.00 80.62 105 TYR A O 1
ATOM 879 N N . LEU A 1 106 ? 2.409 -2.391 -10.373 1.00 81.06 106 LEU A N 1
ATOM 880 C CA . LEU A 1 106 ? 3.096 -3.663 -10.152 1.00 81.06 106 LEU A CA 1
ATOM 881 C C . LEU A 1 106 ? 3.938 -3.970 -11.386 1.00 81.06 106 LEU A C 1
ATOM 883 O O . LEU A 1 106 ? 3.425 -4.363 -12.433 1.00 81.06 106 LEU A O 1
ATOM 887 N N . PHE A 1 107 ? 5.235 -3.732 -11.264 1.00 74.94 107 PHE A N 1
ATOM 888 C CA . PHE A 1 107 ? 6.171 -3.906 -12.361 1.00 74.94 107 PHE A CA 1
ATOM 889 C C . PHE A 1 107 ? 6.638 -5.363 -12.488 1.00 74.94 107 PHE A C 1
ATOM 891 O O . PHE A 1 107 ? 6.930 -6.024 -11.492 1.00 74.94 107 PHE A O 1
ATOM 898 N N . ASP A 1 108 ? 6.822 -5.822 -13.726 1.00 71.56 108 ASP A N 1
ATOM 899 C CA . ASP A 1 108 ? 7.170 -7.215 -14.054 1.00 71.56 108 ASP A CA 1
ATOM 900 C C . ASP A 1 108 ? 8.562 -7.673 -13.590 1.00 71.56 108 ASP A C 1
ATOM 902 O O . ASP A 1 108 ? 8.848 -8.869 -13.592 1.00 71.56 108 ASP A O 1
ATOM 906 N N . TRP A 1 109 ? 9.440 -6.753 -13.177 1.00 76.75 109 TRP A N 1
ATOM 907 C CA . TRP A 1 109 ? 10.741 -7.118 -12.605 1.00 76.75 109 TRP A CA 1
ATOM 908 C C . TRP A 1 109 ? 10.616 -7.716 -11.194 1.00 76.75 109 TRP A C 1
ATOM 910 O O . TRP A 1 109 ? 11.542 -8.392 -10.744 1.00 76.75 109 TRP A O 1
ATOM 920 N N . CYS A 1 110 ? 9.496 -7.486 -10.496 1.00 82.19 110 CYS A N 1
ATOM 921 C CA . CYS A 1 110 ? 9.190 -8.184 -9.253 1.00 82.19 110 CYS A CA 1
ATOM 922 C C . CYS A 1 110 ? 8.508 -9.524 -9.551 1.00 82.19 110 CYS A C 1
ATOM 924 O O . CYS A 1 110 ? 7.590 -9.605 -10.368 1.00 82.19 110 CYS A O 1
ATOM 926 N N . ASP A 1 111 ? 8.945 -10.562 -8.837 1.00 85.44 111 ASP A N 1
ATOM 927 C CA . ASP A 1 111 ? 8.418 -11.921 -8.923 1.00 85.44 111 ASP A CA 1
ATOM 928 C C . ASP A 1 111 ? 6.877 -11.974 -8.861 1.00 85.44 111 ASP A C 1
ATOM 930 O O . ASP A 1 111 ? 6.251 -11.382 -7.979 1.00 85.44 111 ASP A O 1
ATOM 934 N N . LYS A 1 112 ? 6.262 -12.709 -9.798 1.00 86.44 112 LYS A N 1
ATOM 935 C CA . LYS A 1 112 ? 4.798 -12.784 -9.939 1.00 86.44 112 LYS A CA 1
ATOM 936 C C . LYS A 1 112 ? 4.114 -13.334 -8.690 1.00 86.44 112 LYS A C 1
ATOM 938 O O . LYS A 1 112 ? 3.046 -12.848 -8.334 1.00 86.44 112 LYS A O 1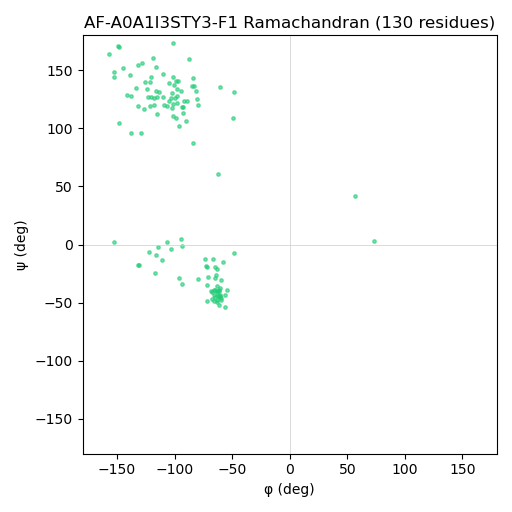
ATOM 943 N N . GLU A 1 113 ? 4.713 -14.307 -8.007 1.00 89.44 113 GLU A N 1
ATOM 944 C CA . GLU A 1 113 ? 4.145 -14.870 -6.780 1.00 89.44 113 GLU A CA 1
ATOM 945 C C . GLU A 1 113 ? 4.105 -13.811 -5.671 1.00 89.44 113 GLU A C 1
ATOM 947 O O . GLU A 1 113 ? 3.107 -13.686 -4.959 1.00 89.44 113 GLU A O 1
ATOM 952 N N . LYS A 1 114 ? 5.146 -12.975 -5.565 1.00 88.88 114 LYS A N 1
ATOM 953 C CA . LYS A 1 114 ? 5.140 -11.824 -4.648 1.00 88.88 114 LYS A CA 1
ATOM 954 C C . LYS A 1 114 ? 4.027 -10.825 -4.976 1.00 88.88 114 LYS A C 1
ATOM 956 O O . LYS A 1 114 ? 3.400 -10.326 -4.042 1.00 88.88 114 LYS A O 1
ATOM 961 N N . GLN A 1 115 ? 3.759 -10.558 -6.258 1.00 88.19 115 GLN A N 1
ATOM 962 C CA . GLN A 1 115 ? 2.656 -9.677 -6.671 1.00 88.19 115 GLN A CA 1
ATOM 963 C C . GLN A 1 115 ? 1.289 -10.239 -6.255 1.00 88.19 115 GLN A C 1
ATOM 965 O O . GLN A 1 115 ? 0.490 -9.527 -5.650 1.00 88.19 115 GLN A O 1
ATOM 970 N N . GLU A 1 116 ? 1.026 -11.521 -6.521 1.00 90.31 116 GLU A N 1
ATOM 971 C CA . GLU A 1 116 ? -0.246 -12.161 -6.147 1.00 90.31 116 GLU A CA 1
ATOM 972 C C . GLU A 1 116 ? -0.425 -12.247 -4.626 1.00 90.31 116 GLU A C 1
ATOM 974 O O . GLU A 1 116 ? -1.518 -12.006 -4.108 1.00 90.31 116 GLU A O 1
ATOM 979 N N . ASN A 1 117 ? 0.653 -12.537 -3.891 1.00 92.12 117 ASN A N 1
ATOM 980 C CA . ASN A 1 117 ? 0.641 -12.549 -2.429 1.00 92.12 117 ASN A CA 1
ATOM 981 C C . ASN A 1 117 ? 0.340 -11.160 -1.857 1.00 92.12 117 ASN A C 1
ATOM 983 O O . ASN A 1 117 ? -0.416 -11.043 -0.891 1.00 92.12 117 ASN A O 1
ATOM 987 N N . PHE A 1 118 ? 0.899 -10.107 -2.457 1.00 91.50 118 PHE A N 1
ATOM 988 C CA . PHE A 1 118 ? 0.607 -8.724 -2.098 1.00 91.50 118 PHE A CA 1
ATOM 989 C C . PHE A 1 118 ? -0.868 -8.373 -2.304 1.00 91.50 118 PHE A C 1
ATOM 991 O O . PHE A 1 118 ? -1.516 -7.909 -1.364 1.00 91.50 118 PHE A O 1
ATOM 998 N N . ILE A 1 119 ? -1.400 -8.651 -3.498 1.00 90.25 119 ILE A N 1
ATOM 999 C CA . ILE A 1 119 ? -2.809 -8.425 -3.844 1.00 90.25 119 ILE A CA 1
ATOM 1000 C C . ILE A 1 119 ? -3.718 -9.162 -2.854 1.00 90.25 119 ILE A C 1
ATOM 1002 O O . ILE A 1 119 ? -4.545 -8.545 -2.184 1.00 90.25 119 ILE A O 1
ATOM 1006 N N . SER A 1 120 ? -3.494 -10.468 -2.692 1.00 92.38 120 SER A N 1
ATOM 1007 C CA . SER A 1 120 ? -4.305 -11.326 -1.825 1.00 92.38 120 SER A CA 1
ATOM 1008 C C . SER A 1 120 ? -4.256 -10.874 -0.365 1.00 92.38 120 SER A C 1
ATOM 1010 O O . SER A 1 120 ? -5.263 -10.915 0.343 1.00 92.38 120 SER A O 1
ATOM 1012 N N . ALA A 1 121 ? -3.090 -10.432 0.120 1.00 93.44 121 ALA A N 1
ATOM 1013 C CA . ALA A 1 121 ? -2.950 -9.922 1.479 1.00 93.44 121 ALA A CA 1
ATOM 1014 C C . ALA A 1 121 ? -3.711 -8.607 1.679 1.00 93.44 121 ALA A C 1
ATOM 1016 O O . ALA A 1 121 ? -4.348 -8.443 2.724 1.00 93.44 121 ALA A O 1
ATOM 1017 N N . LEU A 1 122 ? -3.664 -7.702 0.695 1.00 90.75 122 LEU A N 1
ATOM 1018 C CA . LEU A 1 122 ? -4.370 -6.425 0.727 1.00 90.75 122 LEU A CA 1
ATOM 1019 C C . LEU A 1 122 ? -5.890 -6.627 0.712 1.00 90.75 122 LEU A C 1
ATOM 1021 O O . LEU A 1 122 ? -6.570 -6.102 1.586 1.00 90.75 122 LEU A O 1
ATOM 1025 N N . GLU A 1 123 ? -6.419 -7.447 -0.195 1.00 90.94 123 GLU A N 1
ATOM 1026 C CA . GLU A 1 123 ? -7.849 -7.788 -0.231 1.00 90.94 123 GLU A CA 1
ATOM 1027 C C . GLU A 1 123 ? -8.296 -8.486 1.058 1.00 90.94 123 GLU A C 1
ATOM 1029 O O . GLU A 1 123 ? -9.327 -8.167 1.649 1.00 90.94 123 GLU A O 1
ATOM 1034 N N . ARG A 1 124 ? -7.502 -9.441 1.557 1.00 91.69 124 ARG A N 1
ATOM 1035 C CA . ARG A 1 124 ? -7.889 -10.190 2.752 1.00 91.69 124 ARG A CA 1
ATOM 1036 C C . ARG A 1 124 ? -7.884 -9.321 4.002 1.00 91.69 124 ARG A C 1
ATOM 1038 O O . ARG A 1 124 ? -8.742 -9.507 4.865 1.00 91.69 124 ARG A O 1
ATOM 1045 N N . ILE A 1 125 ? -6.905 -8.427 4.153 1.00 90.69 125 ILE A N 1
ATOM 1046 C CA . ILE A 1 125 ? -6.811 -7.588 5.350 1.00 90.69 125 ILE A CA 1
ATOM 1047 C C . ILE A 1 125 ? -7.903 -6.513 5.368 1.00 90.69 125 ILE A C 1
ATOM 1049 O O . ILE A 1 125 ? -8.433 -6.237 6.444 1.00 90.69 125 ILE A O 1
ATOM 1053 N N . THR A 1 126 ? -8.285 -5.969 4.207 1.00 88.69 126 THR A N 1
ATOM 1054 C CA . THR A 1 126 ? -9.388 -5.004 4.095 1.00 88.69 126 THR A CA 1
ATOM 1055 C C . THR A 1 126 ? -10.723 -5.673 4.399 1.00 88.69 126 THR A C 1
ATOM 1057 O O . THR A 1 126 ? -11.450 -5.189 5.263 1.00 88.69 126 THR A O 1
ATOM 1060 N N . GLU A 1 127 ? -11.011 -6.844 3.829 1.00 88.81 127 GLU A N 1
ATOM 1061 C CA . GLU A 1 127 ? -12.248 -7.581 4.127 1.00 88.81 127 GLU A CA 1
ATOM 1062 C C . GLU A 1 127 ? -12.368 -7.964 5.607 1.00 88.81 127 GLU A C 1
ATOM 1064 O O . GLU A 1 127 ? -13.412 -7.771 6.226 1.00 88.81 127 GLU A O 1
ATOM 1069 N N . LEU A 1 128 ? -11.282 -8.444 6.224 1.00 87.81 128 LEU A N 1
ATOM 1070 C CA . LEU A 1 128 ? -11.287 -8.769 7.654 1.00 87.81 128 LEU A CA 1
ATOM 1071 C C . LEU A 1 128 ? -11.495 -7.539 8.546 1.00 87.81 128 LEU A C 1
ATOM 1073 O O . LEU A 1 128 ? -12.014 -7.682 9.652 1.00 87.81 128 LEU A O 1
ATOM 1077 N N . SER A 1 129 ? -11.078 -6.351 8.102 1.00 85.44 129 SER A N 1
ATOM 1078 C CA . SER A 1 129 ? -11.249 -5.119 8.877 1.00 85.44 129 SER A CA 1
ATOM 1079 C C . SER A 1 129 ? -12.703 -4.647 8.943 1.00 85.44 129 SER A C 1
ATOM 1081 O O . SER A 1 129 ? -13.088 -4.067 9.950 1.00 85.44 129 SER A O 1
ATOM 1083 N N . LYS A 1 130 ? -13.523 -4.972 7.935 1.00 83.50 130 LYS A N 1
ATOM 1084 C CA . LYS A 1 130 ? -14.957 -4.635 7.873 1.00 83.50 130 LYS A CA 1
ATOM 1085 C C . LYS A 1 130 ? -15.828 -5.477 8.818 1.00 83.50 130 LYS A C 1
ATOM 1087 O O . LYS A 1 130 ? -17.000 -5.173 9.001 1.00 83.50 130 LYS A O 1
ATOM 1092 N N . LEU A 1 131 ? -15.279 -6.560 9.374 1.00 81.19 131 LEU A N 1
ATOM 1093 C CA . LEU A 1 131 ? -15.984 -7.496 10.263 1.00 81.19 131 LEU A CA 1
ATOM 1094 C C . LEU A 1 131 ? -15.816 -7.173 11.758 1.00 81.19 131 LEU A C 1
ATOM 1096 O O . LEU A 1 131 ? -16.319 -7.924 12.595 1.00 81.19 131 LEU A O 1
ATOM 1100 N N . LYS A 1 132 ? -15.054 -6.131 12.095 1.00 65.69 132 LYS A N 1
ATOM 1101 C CA . LYS A 1 132 ? -14.816 -5.669 13.467 1.00 65.69 132 LYS A CA 1
ATOM 1102 C C . LYS A 1 132 ? -15.774 -4.551 13.842 1.00 65.69 132 LYS A C 1
ATOM 1104 O O . LYS A 1 132 ? -16.144 -4.521 15.035 1.00 65.69 132 LYS A O 1
#

Solvent-accessible surface area (backbone atoms only — not comparable to full-atom values): 7216 Å² total; per-residue (Å²): 105,70,69,38,36,50,45,42,27,49,41,28,53,67,46,48,49,66,90,81,56,76,48,26,39,34,43,49,64,40,80,89,80,43,30,41,34,41,35,39,17,61,38,99,87,43,67,34,34,36,34,65,45,46,28,65,43,52,39,84,42,82,45,76,49,77,56,99,86,49,80,37,45,31,40,36,43,26,41,74,88,49,82,36,50,38,38,36,43,56,105,85,51,76,47,77,42,78,37,53,65,48,79,44,68,49,48,86,88,37,60,66,68,58,53,52,50,27,53,53,27,52,56,51,48,25,58,59,46,67,75,111

Organism: NCBI:txid1144750

Nearest PDB structures (foldseek):
  5efv-assembly1_B  TM=2.599E-01  e=1.174E+00  Dubowvirus dv11
  7zgq-assembly1_A  TM=3.060E-01  e=3.108E+00  Saccharomyces cerevisiae

Radius of gyration: 14.62 Å; Cα contacts (8 Å, |Δi|>4): 249; chains: 1; bounding box: 32×39×44 Å

pLDDT: mean 80.01, std 10.51, range [46.88, 93.44]

Mean predicted aligned error: 6.77 Å

Secondary structure (DSSP, 8-state):
-HHHHHHHHHHHHHTS--SSSS-EEEEEEETTTTEEEEEEEEETTEEEEEEEEEGGGEEEEEEEEE-SS-EEEEEEEEESSS-EEEEEEETTEEEEEEESEEEEEE-TTS-HHHHHHHHHHHHHHHHHHTT-

Sequence (132 aa):
MTYLGRIIENYMFECTDANQLEVHTKAKYNPTDSTLTFFIGKSKTEFFQKWEIPLQDIYVDINFIHSLTDTMKQINIKATEKDSVIQYSDKRNITFEMTNSYNIYLFDWCDKEKQENFISALERITELSKLK

Foldseek 3Di:
DVVLQVLQQCCQQPFQDDDDALKHKGWGADPVQQKIKIFIASDPVGTFKIWIDRLLQWDWDWDWDDDPVDIKIKIKTFGNPDQTWIWGHDPPDIDIDGDGIDIGIGDPVDDPVSVVSNVVSSVVSSVVSNVD